Protein AF-A0A8R7VAU4-F1 (afdb_monomer)

Nearest PDB structures (foldseek):
  8qmo-assembly1_A  TM=8.970E-01  e=3.308E-05  Homo sapiens
  8h77-assembly1_A  TM=8.891E-01  e=3.527E-05  Mus musculus
  7zr0-assembly1_B  TM=8.842E-01  e=8.657E-05  Homo sapiens
  7zr6-assembly1_A  TM=8.335E-01  e=4.559E-05  Homo sapiens
  6xld-assembly1_B  TM=8.766E-01  e=2.415E-04  Saccharomyces cerevisiae S288C

Secondary structure (DSSP, 8-state):
-----TT--TT----SS-GGGGGGGT-S-EEEEEE-TTS-EEEEEE-SSS--EEEE-SS--

pLDDT: mean 86.66, std 17.3, range [46.94, 98.5]

Structure (mmCIF, N/CA/C/O backbone):
data_AF-A0A8R7VAU4-F1
#
_entry.id   AF-A0A8R7VAU4-F1
#
loop_
_atom_site.group_PDB
_atom_site.id
_atom_site.type_symbol
_atom_site.label_atom_id
_atom_site.label_alt_id
_atom_site.label_comp_id
_atom_site.label_asym_id
_atom_site.label_entity_id
_atom_site.label_seq_id
_atom_site.pdbx_PDB_ins_code
_atom_site.Cartn_x
_atom_site.Cartn_y
_atom_site.Cartn_z
_atom_site.occupancy
_atom_site.B_iso_or_equiv
_atom_site.auth_seq_id
_atom_site.auth_comp_id
_atom_site.auth_asym_id
_atom_site.auth_atom_id
_atom_site.pdbx_PDB_model_num
ATOM 1 N N . MET A 1 1 ? 6.624 20.821 -23.429 1.00 46.94 1 MET A N 1
ATOM 2 C CA . MET A 1 1 ? 5.710 19.689 -23.186 1.00 46.94 1 MET A CA 1
ATOM 3 C C . MET A 1 1 ? 6.267 18.533 -24.000 1.00 46.94 1 MET A C 1
ATOM 5 O O . MET A 1 1 ? 5.853 18.318 -25.127 1.00 46.94 1 MET A O 1
ATOM 9 N N . GLU A 1 2 ? 7.324 17.904 -23.488 1.00 48.34 2 GLU A N 1
ATOM 10 C CA . GLU A 1 2 ? 7.976 16.766 -24.142 1.00 48.34 2 GLU A CA 1
ATOM 11 C C . GLU A 1 2 ? 7.557 15.506 -23.397 1.00 48.34 2 GLU A C 1
ATOM 13 O O . GLU A 1 2 ? 8.125 15.143 -22.373 1.00 48.34 2 GLU A O 1
ATOM 18 N N . ALA A 1 3 ? 6.493 14.885 -23.889 1.00 49.62 3 ALA A N 1
ATOM 19 C CA . ALA A 1 3 ? 6.087 13.546 -23.502 1.00 49.62 3 ALA A CA 1
ATOM 20 C C . ALA A 1 3 ? 6.037 12.716 -24.781 1.00 49.62 3 ALA A C 1
ATOM 22 O O . ALA A 1 3 ? 4.972 12.399 -25.300 1.00 49.62 3 ALA A O 1
ATOM 2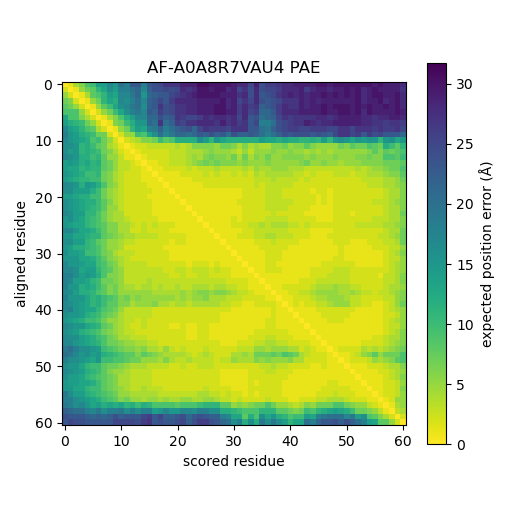3 N N . LEU A 1 4 ? 7.211 12.437 -25.341 1.00 55.06 4 LEU A N 1
ATOM 24 C CA . LEU A 1 4 ? 7.331 11.461 -26.412 1.00 55.06 4 LEU A CA 1
ATOM 25 C C . LEU A 1 4 ? 8.568 10.598 -26.170 1.00 55.06 4 LEU A C 1
ATOM 27 O O . LEU A 1 4 ? 9.594 10.743 -26.825 1.00 55.06 4 LEU A O 1
ATOM 31 N N . ALA A 1 5 ? 8.452 9.692 -25.201 1.00 50.84 5 ALA A N 1
ATOM 32 C CA . ALA A 1 5 ? 9.312 8.523 -25.112 1.00 50.84 5 ALA A CA 1
ATOM 33 C C . ALA A 1 5 ? 8.515 7.312 -25.623 1.00 50.84 5 ALA A C 1
ATOM 35 O O . ALA A 1 5 ? 7.625 6.795 -24.957 1.00 50.84 5 ALA A O 1
ATOM 36 N N . ALA A 1 6 ? 8.811 6.988 -26.880 1.00 51.25 6 ALA A N 1
ATOM 37 C CA . ALA A 1 6 ? 8.584 5.760 -27.635 1.00 51.25 6 ALA A CA 1
ATOM 38 C C . ALA A 1 6 ? 7.814 4.596 -26.966 1.00 51.25 6 ALA A C 1
ATOM 40 O O . ALA A 1 6 ? 8.283 3.977 -26.016 1.00 51.25 6 ALA A O 1
ATOM 41 N N . GLY A 1 7 ? 6.716 4.189 -27.613 1.00 47.34 7 GLY A N 1
ATOM 42 C CA . GLY A 1 7 ? 6.278 2.785 -27.656 1.00 47.34 7 GLY A CA 1
ATOM 43 C C . GLY A 1 7 ? 5.274 2.321 -26.604 1.00 47.34 7 GLY A C 1
ATOM 44 O O . GLY A 1 7 ? 4.895 1.154 -26.625 1.00 47.34 7 GLY A O 1
ATOM 45 N N . VAL A 1 8 ? 4.817 3.198 -25.715 1.00 53.84 8 VAL A N 1
ATOM 46 C CA . VAL A 1 8 ? 3.740 2.858 -24.782 1.00 53.84 8 VAL A CA 1
ATOM 47 C C . VAL A 1 8 ? 2.400 3.060 -25.478 1.00 53.84 8 VAL A C 1
ATOM 49 O O . VAL A 1 8 ? 2.158 4.128 -26.036 1.00 53.84 8 VAL A O 1
ATOM 52 N N . ASP A 1 9 ? 1.544 2.039 -25.460 1.00 58.06 9 ASP A N 1
ATOM 53 C CA . ASP A 1 9 ? 0.159 2.145 -25.917 1.00 58.06 9 ASP A CA 1
ATOM 54 C C . ASP A 1 9 ? -0.508 3.324 -25.183 1.00 58.06 9 ASP A C 1
ATOM 56 O O . ASP A 1 9 ? -0.673 3.313 -23.961 1.00 58.06 9 ASP A O 1
ATOM 60 N N . VAL A 1 10 ? 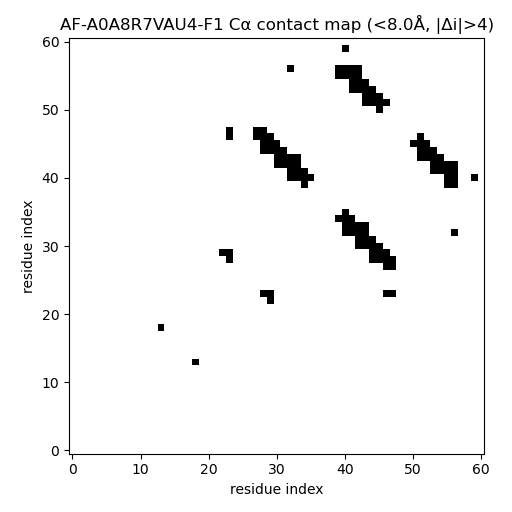-0.791 4.409 -25.912 1.00 59.41 10 VAL A N 1
ATOM 61 C CA . VAL A 1 10 ? -1.129 5.741 -25.362 1.00 59.41 10 VAL A CA 1
ATOM 62 C C . VAL A 1 10 ? -2.565 5.773 -24.801 1.00 59.41 10 VAL A C 1
ATOM 64 O O . VAL A 1 10 ? -3.135 6.829 -24.549 1.00 59.41 10 VAL A O 1
ATOM 67 N N . SER A 1 11 ? -3.169 4.606 -24.570 1.00 80.56 11 SER A N 1
ATOM 68 C CA . SER A 1 11 ? -4.490 4.436 -23.965 1.00 80.56 11 SER A CA 1
ATOM 69 C C . SER A 1 11 ? -4.459 4.280 -22.439 1.00 80.56 11 SER A C 1
ATOM 71 O O . SER A 1 11 ? -5.466 3.890 -21.845 1.00 80.56 11 SER A O 1
ATOM 73 N N . MET A 1 12 ? -3.326 4.531 -21.778 1.00 81.88 12 MET A N 1
ATOM 74 C CA . MET A 1 12 ? -3.246 4.438 -20.318 1.00 81.88 12 MET A CA 1
ATOM 75 C C . MET A 1 12 ? -4.086 5.527 -19.638 1.00 81.88 12 MET A C 1
ATOM 77 O O . MET A 1 12 ? -3.979 6.713 -19.951 1.00 81.88 12 MET A O 1
ATOM 81 N N . ILE A 1 13 ? -4.898 5.115 -18.665 1.00 86.88 13 ILE A N 1
ATOM 82 C CA . ILE A 1 13 ? -5.698 5.999 -17.812 1.00 86.88 13 ILE A CA 1
ATOM 83 C C . ILE A 1 13 ? -4.994 6.225 -16.468 1.00 86.88 13 ILE A C 1
ATOM 85 O O . ILE A 1 13 ? -4.321 5.329 -15.963 1.00 86.88 13 ILE A O 1
ATOM 89 N N . GLY A 1 14 ? -5.193 7.395 -15.851 1.00 85.12 14 GLY A N 1
ATOM 90 C CA . GLY A 1 14 ? -4.742 7.655 -14.478 1.00 85.12 14 GLY A CA 1
ATOM 91 C C . GLY A 1 14 ? -3.488 8.525 -14.359 1.00 85.12 14 GLY A C 1
A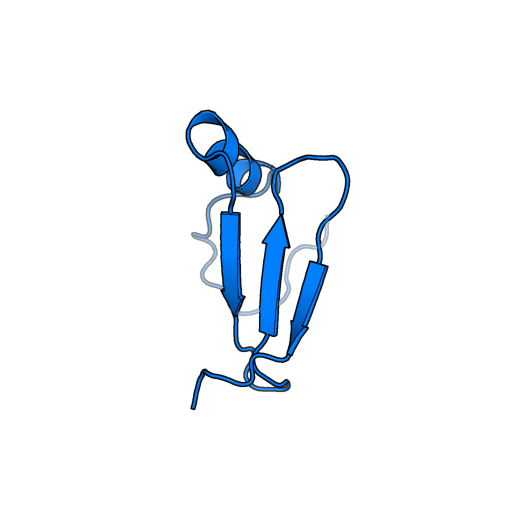TOM 92 O O . GLY A 1 14 ? -2.462 8.085 -13.856 1.00 85.12 14 GLY A O 1
ATOM 93 N N . GLN A 1 15 ? -3.601 9.801 -14.733 1.00 90.06 15 GLN A N 1
ATOM 94 C CA . GLN A 1 15 ? -2.528 10.804 -14.649 1.00 90.06 15 GLN A CA 1
ATOM 95 C C . GLN A 1 15 ? -2.410 11.519 -13.288 1.00 90.06 15 GLN A C 1
ATOM 97 O O . GLN A 1 15 ? -1.461 12.266 -13.068 1.00 90.06 15 GLN A O 1
ATOM 102 N N . PHE A 1 16 ? -3.379 11.344 -12.381 1.00 91.50 16 PHE A N 1
ATOM 103 C CA . PHE A 1 16 ? -3.433 12.120 -11.133 1.00 91.50 16 PHE A CA 1
ATOM 104 C C . PHE A 1 16 ? -2.567 11.557 -9.999 1.00 91.50 16 PHE A C 1
ATOM 106 O O . PHE A 1 16 ? -2.271 12.281 -9.057 1.00 91.50 16 PHE A O 1
ATOM 113 N N . GLY A 1 17 ? -2.208 10.269 -10.033 1.00 92.38 17 GLY A N 1
ATOM 114 C CA . GLY A 1 17 ? -1.369 9.642 -8.998 1.00 92.38 17 GLY A CA 1
ATOM 115 C C . GLY A 1 17 ? -2.013 9.487 -7.610 1.00 92.38 17 GLY A C 1
ATOM 116 O O . GLY A 1 17 ? -1.366 8.992 -6.694 1.00 92.38 17 GLY A O 1
ATOM 117 N N . VAL A 1 18 ? -3.285 9.870 -7.440 1.00 95.94 18 VAL A N 1
ATOM 118 C CA . VAL A 1 18 ? -3.998 9.807 -6.145 1.00 95.94 18 VAL A CA 1
ATOM 119 C C . VAL A 1 18 ? -5.016 8.668 -6.043 1.00 95.94 18 VAL A C 1
ATOM 121 O O . VAL A 1 18 ? -5.484 8.360 -4.951 1.00 95.94 18 VAL A O 1
ATOM 124 N N . GLY A 1 19 ? -5.351 8.013 -7.160 1.00 96.44 19 GLY A N 1
ATOM 125 C CA . GLY A 1 19 ? -6.397 6.983 -7.210 1.00 96.44 19 GLY A CA 1
ATOM 126 C C . GLY A 1 19 ? -6.127 5.780 -6.301 1.00 96.44 19 GLY A C 1
ATOM 127 O O . GLY A 1 19 ? -7.060 5.247 -5.708 1.00 96.44 19 GLY A O 1
ATOM 128 N N . PHE A 1 20 ? -4.858 5.407 -6.116 1.00 97.06 20 PHE A N 1
ATOM 129 C CA . PHE A 1 20 ? -4.445 4.319 -5.223 1.00 97.06 20 PHE A CA 1
ATOM 130 C C . PHE A 1 20 ? -4.942 4.510 -3.780 1.00 97.06 20 PHE A C 1
ATOM 132 O O . PHE A 1 20 ? -5.419 3.566 -3.156 1.00 97.06 20 PHE A O 1
ATOM 139 N N . TYR A 1 21 ? -4.919 5.744 -3.268 1.00 96.56 21 TYR A N 1
ATOM 140 C CA . TYR A 1 21 ? -5.310 6.031 -1.886 1.00 96.56 21 TYR A CA 1
ATOM 141 C C . TYR A 1 21 ? -6.820 5.906 -1.641 1.00 96.56 21 TYR A C 1
ATOM 143 O O . TYR A 1 21 ? -7.238 5.810 -0.490 1.00 96.56 21 TYR A O 1
ATOM 151 N N . SER A 1 22 ? -7.644 5.836 -2.695 1.00 97.31 22 SER A N 1
ATOM 152 C CA . SER A 1 22 ? -9.085 5.582 -2.552 1.00 97.31 22 SER A CA 1
ATOM 153 C C . SER A 1 22 ? -9.398 4.209 -1.944 1.00 97.31 22 SER A C 1
ATOM 155 O O . SER A 1 22 ? -10.471 4.039 -1.372 1.00 97.31 22 SER A O 1
ATOM 157 N N . ALA A 1 23 ? -8.456 3.255 -1.972 1.00 98.00 23 ALA A N 1
ATOM 158 C CA . ALA A 1 23 ? -8.597 1.967 -1.290 1.00 98.00 23 ALA A CA 1
ATOM 159 C C . ALA A 1 23 ? -8.865 2.125 0.221 1.00 98.00 23 ALA A C 1
ATOM 161 O O . ALA A 1 23 ? -9.636 1.360 0.800 1.00 98.00 23 ALA A O 1
ATOM 162 N N . TYR A 1 24 ? -8.310 3.170 0.844 1.00 97.88 24 TYR A N 1
ATOM 163 C CA . TYR A 1 24 ? -8.520 3.474 2.262 1.00 97.88 24 TYR A CA 1
ATOM 164 C C . TYR A 1 24 ? -9.903 4.052 2.583 1.00 97.88 24 TYR A C 1
ATOM 166 O O . TYR A 1 24 ? -10.238 4.206 3.752 1.00 97.88 24 TYR A O 1
ATOM 174 N N . LEU A 1 25 ? -10.739 4.345 1.577 1.00 97.69 25 LEU A N 1
ATOM 175 C CA . LEU A 1 25 ? -12.141 4.704 1.823 1.00 97.69 25 LEU A CA 1
ATOM 176 C C . LEU A 1 25 ? -12.928 3.539 2.436 1.00 97.69 25 LEU A C 1
ATOM 178 O 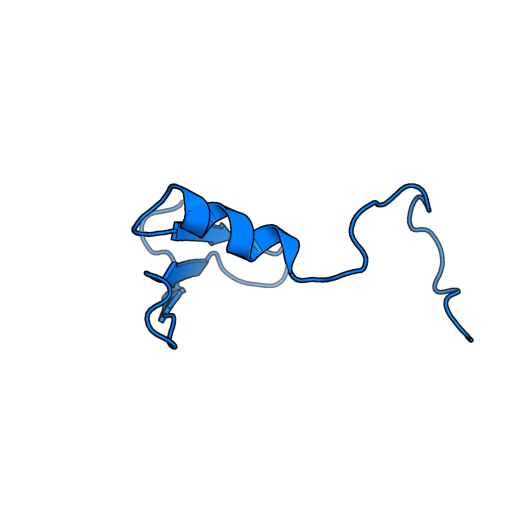O . LEU A 1 25 ? -13.948 3.767 3.079 1.00 97.69 25 LEU A O 1
ATOM 182 N N . VAL A 1 26 ? -12.473 2.302 2.215 1.00 98.00 26 VAL A N 1
ATOM 183 C CA . VAL A 1 26 ? -13.155 1.085 2.677 1.00 98.00 26 VAL A CA 1
ATOM 184 C C . VAL A 1 26 ? -12.241 0.113 3.421 1.00 98.00 26 VAL A C 1
ATOM 186 O O . VAL A 1 26 ? -12.740 -0.709 4.184 1.00 98.00 26 VAL A O 1
ATOM 189 N N . ALA A 1 27 ? -10.923 0.184 3.219 1.00 98.19 27 ALA A N 1
ATOM 190 C CA . ALA A 1 27 ? -9.958 -0.685 3.882 1.00 98.19 27 ALA A CA 1
ATOM 191 C C . ALA A 1 27 ? -9.208 0.049 5.002 1.00 98.19 27 ALA A C 1
ATOM 193 O O . ALA A 1 27 ? -8.673 1.134 4.801 1.00 98.19 27 ALA A O 1
ATOM 194 N N . GLU A 1 28 ? -9.088 -0.597 6.162 1.00 97.81 28 GLU A N 1
ATOM 195 C CA . GLU A 1 28 ? -8.254 -0.119 7.275 1.00 97.81 28 GLU A CA 1
ATOM 196 C C . GLU A 1 28 ? -6.749 -0.302 7.000 1.00 97.81 28 GLU A C 1
ATOM 198 O O . GLU A 1 28 ? -5.909 0.431 7.518 1.00 97.81 28 GLU A O 1
ATOM 203 N N . ARG A 1 29 ? -6.390 -1.289 6.173 1.00 98.06 29 ARG A N 1
ATOM 204 C CA . ARG A 1 29 ? -5.007 -1.676 5.878 1.00 98.06 29 ARG A CA 1
ATOM 205 C C . ARG A 1 29 ? -4.884 -2.115 4.428 1.00 98.06 29 ARG A C 1
ATOM 207 O O . ARG A 1 29 ? -5.688 -2.923 3.964 1.00 98.06 29 ARG A O 1
ATOM 214 N N . VAL A 1 30 ? -3.858 -1.629 3.738 1.00 98.38 30 VAL A N 1
ATOM 215 C CA . VAL A 1 30 ? -3.535 -2.025 2.363 1.00 98.38 30 VAL A CA 1
ATOM 216 C C . VAL A 1 30 ? -2.145 -2.646 2.343 1.00 98.38 30 VAL A C 1
ATOM 218 O O . VAL A 1 30 ? -1.185 -2.068 2.850 1.00 98.38 30 VAL A O 1
ATOM 221 N N . VAL A 1 31 ? -2.054 -3.827 1.733 1.00 98.00 31 VAL A N 1
ATOM 222 C CA . VAL A 1 31 ? -0.807 -4.561 1.494 1.00 98.00 31 VAL A CA 1
ATOM 223 C C . VAL A 1 31 ? -0.649 -4.734 -0.010 1.00 98.00 31 VAL A C 1
ATOM 225 O O . VAL A 1 31 ? -1.580 -5.182 -0.679 1.00 98.00 31 VAL A O 1
ATOM 228 N N . VAL A 1 32 ? 0.518 -4.383 -0.539 1.00 98.00 32 VAL A N 1
ATOM 229 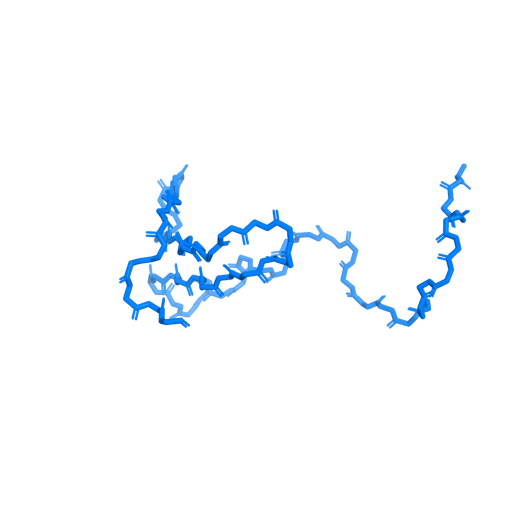C CA . VAL A 1 32 ? 0.861 -4.515 -1.955 1.00 98.00 32 VAL A CA 1
ATOM 230 C C . VAL A 1 32 ? 2.100 -5.387 -2.070 1.00 98.00 32 VAL A C 1
ATOM 232 O O . VAL A 1 32 ? 3.184 -4.995 -1.646 1.00 98.00 32 VAL A O 1
ATOM 235 N N . THR A 1 33 ? 1.951 -6.560 -2.672 1.00 97.00 33 THR A N 1
ATOM 236 C CA . THR A 1 33 ? 3.083 -7.408 -3.057 1.00 97.00 33 THR A CA 1
ATOM 237 C C . THR A 1 33 ? 3.462 -7.088 -4.496 1.00 97.00 33 THR A C 1
ATOM 239 O O . THR A 1 33 ? 2.608 -7.120 -5.382 1.00 97.00 33 THR A O 1
ATOM 242 N N . MET A 1 34 ? 4.732 -6.771 -4.741 1.00 95.00 34 MET A N 1
ATOM 243 C CA . MET A 1 34 ? 5.216 -6.365 -6.061 1.00 95.00 34 MET A CA 1
ATOM 244 C C . MET A 1 34 ? 6.582 -6.971 -6.391 1.00 95.00 34 MET A C 1
ATOM 246 O O . MET A 1 34 ? 7.450 -7.094 -5.528 1.00 95.00 34 MET A O 1
ATOM 250 N N . LYS A 1 35 ? 6.783 -7.318 -7.666 1.00 95.44 35 LYS A N 1
ATOM 251 C CA . LYS A 1 35 ? 8.039 -7.837 -8.221 1.00 95.44 35 LYS A CA 1
ATOM 252 C C . LYS A 1 35 ? 8.321 -7.134 -9.544 1.00 95.44 35 LYS A C 1
ATOM 254 O O . LYS A 1 35 ? 7.566 -7.291 -10.499 1.00 95.44 35 LYS A O 1
ATOM 259 N N . HIS A 1 36 ? 9.416 -6.384 -9.602 1.00 96.06 36 HIS A N 1
ATOM 260 C CA . HIS A 1 36 ? 9.965 -5.881 -10.861 1.00 96.06 36 HIS A CA 1
ATOM 261 C C . HIS A 1 36 ? 10.972 -6.890 -11.425 1.00 96.06 36 HIS A C 1
ATOM 263 O O . HIS A 1 36 ? 11.603 -7.606 -10.651 1.00 96.06 36 HIS A O 1
ATOM 269 N N . ASN A 1 37 ? 11.155 -6.969 -12.746 1.00 95.62 37 ASN A N 1
ATOM 270 C CA . ASN A 1 37 ? 12.065 -7.951 -13.358 1.00 95.62 37 ASN A CA 1
ATOM 271 C C . ASN A 1 37 ? 13.516 -7.800 -12.870 1.00 95.62 37 ASN A C 1
ATOM 273 O O . ASN A 1 37 ? 14.161 -8.809 -12.591 1.00 95.62 37 ASN A O 1
ATOM 277 N N . ASP A 1 38 ? 13.957 -6.561 -12.656 1.00 96.62 38 ASP A N 1
ATOM 278 C CA . ASP A 1 38 ? 15.341 -6.223 -12.286 1.00 96.62 38 ASP A CA 1
ATOM 279 C C . ASP A 1 38 ? 15.600 -6.119 -10.769 1.00 96.62 38 ASP A C 1
ATOM 281 O O . ASP A 1 38 ? 16.679 -5.707 -10.355 1.00 96.62 38 ASP A O 1
ATOM 285 N N . ASP A 1 39 ? 14.629 -6.474 -9.922 1.00 94.06 39 ASP A N 1
ATOM 286 C CA . ASP A 1 39 ? 14.782 -6.446 -8.458 1.00 94.06 39 ASP A CA 1
ATOM 287 C C . ASP A 1 39 ? 14.114 -7.670 -7.799 1.00 94.06 39 ASP A C 1
ATOM 289 O O . ASP A 1 39 ? 13.480 -8.494 -8.462 1.00 94.06 39 ASP A O 1
ATOM 293 N N . GLY A 1 40 ? 14.278 -7.829 -6.486 1.00 92.31 40 GLY A N 1
ATOM 294 C CA . GLY A 1 40 ? 13.569 -8.811 -5.669 1.00 92.31 40 GLY A CA 1
ATOM 295 C C . GLY A 1 40 ? 12.065 -8.537 -5.556 1.00 92.31 40 GLY A C 1
ATOM 296 O O . GLY A 1 40 ? 11.550 -7.524 -6.029 1.00 92.31 40 GLY A O 1
ATOM 297 N N . GLN A 1 41 ? 11.347 -9.471 -4.930 1.00 97.06 41 GLN A N 1
ATOM 298 C CA . GLN A 1 41 ? 9.955 -9.258 -4.536 1.00 97.06 41 GLN A CA 1
ATOM 299 C C . GLN A 1 41 ? 9.911 -8.495 -3.213 1.00 97.06 41 GLN A C 1
ATOM 301 O O . GLN A 1 41 ? 10.691 -8.777 -2.297 1.00 97.06 41 GLN A O 1
ATOM 306 N N . TYR A 1 42 ? 8.988 -7.546 -3.111 1.00 97.19 42 TYR A N 1
ATOM 307 C CA . TYR A 1 42 ? 8.789 -6.737 -1.918 1.00 97.19 42 TYR A CA 1
ATOM 308 C C . TYR A 1 42 ? 7.317 -6.676 -1.542 1.00 97.19 42 TYR A C 1
ATOM 310 O O . TYR A 1 42 ? 6.428 -6.785 -2.391 1.00 97.19 42 TYR A O 1
ATOM 318 N N . VAL A 1 43 ? 7.087 -6.452 -0.255 1.00 97.75 43 VAL A N 1
ATOM 319 C CA . VAL A 1 43 ? 5.785 -6.133 0.312 1.00 97.75 43 VAL A CA 1
ATOM 320 C C . VAL A 1 43 ? 5.825 -4.694 0.805 1.00 97.75 43 VAL A C 1
ATOM 322 O O . VAL A 1 43 ? 6.679 -4.323 1.610 1.00 97.75 43 VAL A O 1
ATOM 325 N N . TRP A 1 44 ? 4.900 -3.887 0.302 1.00 98.19 44 TRP A N 1
ATOM 326 C CA . TRP A 1 44 ? 4.576 -2.565 0.819 1.00 98.19 44 TRP A CA 1
ATOM 327 C C . TRP A 1 44 ? 3.320 -2.664 1.683 1.00 98.19 44 TRP A C 1
ATOM 329 O O . TRP A 1 44 ? 2.357 -3.328 1.296 1.00 98.19 44 TRP A O 1
ATOM 339 N N . GLU A 1 45 ? 3.299 -1.999 2.834 1.00 98.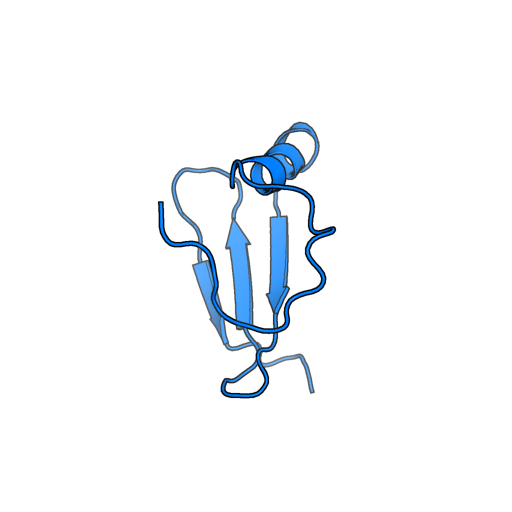19 45 GLU A N 1
ATOM 340 C CA . GLU A 1 45 ? 2.155 -2.029 3.749 1.00 98.19 45 GLU A CA 1
ATOM 341 C C . GLU A 1 45 ? 1.910 -0.670 4.412 1.00 98.19 45 GLU A C 1
ATOM 343 O O . GLU A 1 45 ? 2.847 0.016 4.833 1.00 98.19 45 GLU A O 1
ATOM 348 N N . SER A 1 46 ? 0.635 -0.279 4.531 1.00 98.50 46 SER A N 1
ATOM 349 C CA . SER A 1 46 ? 0.227 0.901 5.298 1.00 98.50 46 SER A CA 1
ATOM 350 C C . SER A 1 46 ? -1.230 0.829 5.777 1.00 98.50 46 SER A C 1
ATOM 352 O O . SER A 1 46 ? -2.066 0.098 5.242 1.00 98.50 46 SER A O 1
ATOM 354 N N . GLN A 1 47 ? -1.516 1.616 6.815 1.00 98.06 47 GLN A N 1
ATOM 355 C CA . GLN A 1 47 ? -2.845 1.858 7.392 1.00 98.06 47 GLN A CA 1
ATOM 356 C C . GLN A 1 47 ? -3.277 3.330 7.239 1.00 98.06 47 GLN A C 1
ATOM 358 O O . GLN A 1 47 ? -4.065 3.837 8.027 1.00 98.06 47 GLN A O 1
ATOM 363 N N . ALA A 1 48 ? -2.693 4.062 6.281 1.00 95.00 48 ALA A N 1
ATOM 364 C CA . ALA A 1 48 ? -2.917 5.500 6.070 1.00 95.00 48 ALA A CA 1
ATOM 365 C C . ALA A 1 48 ? -2.565 6.411 7.272 1.00 95.00 48 ALA A C 1
ATOM 367 O O . ALA A 1 48 ? -2.983 7.564 7.334 1.00 95.00 48 ALA A O 1
ATOM 368 N N . GLY A 1 49 ? -1.721 5.939 8.195 1.00 93.50 49 GLY A N 1
ATOM 369 C CA . GLY A 1 49 ? -1.288 6.675 9.394 1.00 93.50 49 GLY A CA 1
ATOM 370 C C . GLY A 1 49 ? -0.144 7.679 9.186 1.00 93.50 49 GLY A C 1
ATOM 371 O O . GLY A 1 49 ? 0.520 8.048 10.149 1.00 93.50 49 GLY A O 1
ATOM 372 N 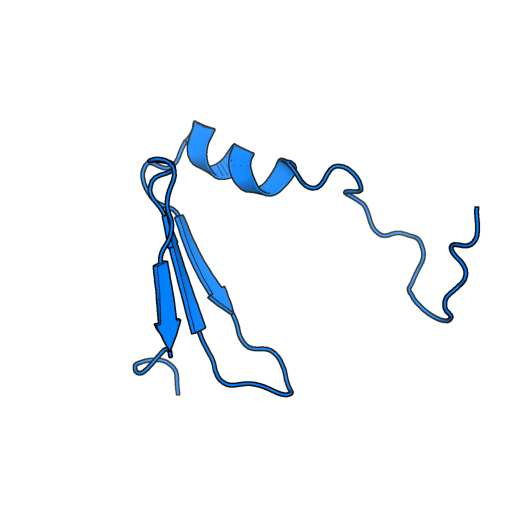N . GLY A 1 50 ? 0.140 8.087 7.945 1.00 95.12 50 GLY A N 1
ATOM 373 C CA . GLY A 1 50 ? 1.241 9.005 7.609 1.00 95.12 50 GLY A CA 1
ATOM 374 C C . GLY A 1 50 ? 2.602 8.339 7.360 1.00 95.12 50 GLY A C 1
ATOM 375 O O . GLY A 1 50 ? 3.554 9.019 6.984 1.00 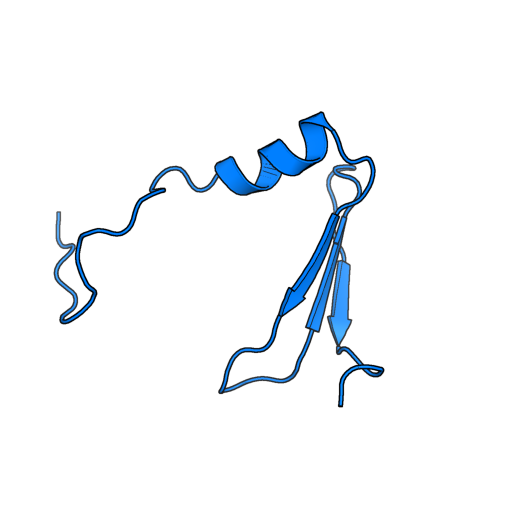95.12 50 GLY A O 1
ATOM 376 N N . SER A 1 51 ? 2.700 7.018 7.510 1.00 97.44 51 SER A N 1
ATOM 377 C CA . SER A 1 51 ? 3.881 6.229 7.152 1.00 97.44 51 SER A CA 1
ATOM 378 C C . SER A 1 51 ? 3.494 4.898 6.498 1.00 97.44 51 SER A C 1
ATOM 380 O O . SER A 1 51 ? 2.329 4.485 6.489 1.00 97.44 51 SER A O 1
ATOM 382 N N . PHE A 1 52 ? 4.486 4.242 5.903 1.00 98.25 52 PHE A N 1
ATOM 383 C CA . PHE A 1 52 ? 4.379 2.917 5.303 1.00 98.25 52 PHE A CA 1
ATOM 384 C C . PHE A 1 52 ? 5.687 2.156 5.515 1.00 98.25 52 PHE A C 1
ATOM 386 O O . PHE A 1 52 ? 6.729 2.762 5.781 1.00 98.25 52 PHE A O 1
ATOM 393 N N . THR A 1 53 ? 5.641 0.836 5.381 1.00 98.31 53 THR A N 1
ATOM 394 C CA . THR A 1 53 ? 6.828 -0.023 5.414 1.00 98.31 53 THR A CA 1
ATOM 395 C C . THR A 1 53 ? 7.041 -0.686 4.062 1.00 98.31 53 THR A C 1
ATOM 397 O O . THR A 1 53 ? 6.103 -0.885 3.290 1.00 98.31 53 THR A O 1
ATOM 400 N N . VAL A 1 54 ? 8.301 -1.005 3.769 1.00 97.88 54 VAL A N 1
ATOM 401 C CA . VAL A 1 54 ? 8.692 -1.824 2.621 1.00 97.88 54 VAL A CA 1
ATOM 402 C C . VAL A 1 54 ? 9.655 -2.881 3.123 1.00 97.88 54 VAL A C 1
ATOM 404 O O . VAL A 1 54 ? 10.684 -2.557 3.717 1.00 97.88 54 VAL A O 1
ATOM 407 N N . THR A 1 55 ? 9.319 -4.143 2.903 1.00 97.56 55 THR A N 1
ATOM 408 C CA . THR A 1 55 ? 10.130 -5.285 3.321 1.00 97.56 55 THR A CA 1
ATOM 409 C C . THR A 1 55 ? 10.348 -6.217 2.142 1.00 97.56 55 THR A C 1
ATOM 411 O O . THR A 1 55 ? 9.515 -6.320 1.242 1.00 97.56 55 THR A O 1
ATOM 414 N N . ARG A 1 56 ? 11.504 -6.886 2.109 1.00 96.50 56 ARG A N 1
ATOM 415 C CA . ARG A 1 56 ? 11.743 -7.944 1.125 1.00 96.50 56 ARG A CA 1
ATOM 416 C C . ARG A 1 56 ? 10.808 -9.107 1.441 1.00 96.50 56 ARG A C 1
ATOM 418 O O . ARG A 1 56 ? 10.759 -9.545 2.589 1.00 96.50 56 ARG A O 1
ATOM 425 N N . ASP A 1 57 ? 10.089 -9.594 0.437 1.00 95.06 57 ASP A N 1
ATOM 426 C CA . ASP A 1 57 ? 9.210 -10.745 0.608 1.00 95.06 57 ASP A CA 1
ATOM 427 C C . ASP A 1 57 ? 10.057 -12.017 0.724 1.00 95.06 57 ASP A C 1
ATOM 429 O O . ASP A 1 57 ? 10.859 -12.331 -0.158 1.00 95.06 57 ASP A O 1
ATOM 433 N N . THR A 1 58 ? 9.915 -12.722 1.842 1.00 87.31 58 THR A N 1
ATOM 434 C CA . THR A 1 58 ? 10.617 -13.977 2.132 1.00 87.31 58 THR A CA 1
ATOM 435 C C . THR A 1 58 ? 9.712 -15.204 2.018 1.00 87.31 58 THR A C 1
ATOM 437 O O . THR A 1 58 ? 10.203 -16.325 2.155 1.00 87.31 58 THR A O 1
ATOM 440 N N . PHE A 1 59 ? 8.410 -15.014 1.774 1.00 77.62 59 PHE A N 1
ATOM 441 C CA . PHE A 1 59 ? 7.407 -16.080 1.703 1.00 77.62 59 PHE A CA 1
ATOM 442 C C . PHE A 1 59 ? 6.943 -16.366 0.269 1.00 77.62 59 PHE A C 1
ATOM 444 O O . PHE A 1 59 ? 6.498 -17.480 -0.017 1.00 77.62 59 PHE A O 1
ATOM 451 N N . GLY A 1 60 ? 7.065 -15.394 -0.637 1.00 64.06 60 GLY A N 1
ATOM 452 C CA . GLY A 1 60 ? 6.892 -15.596 -2.074 1.00 64.06 60 GLY A CA 1
ATOM 453 C C . GLY A 1 60 ? 8.087 -16.332 -2.684 1.00 64.06 60 GLY A C 1
ATOM 454 O O . GLY A 1 60 ? 9.208 -15.830 -2.632 1.00 64.06 60 GLY A O 1
ATOM 455 N N . LYS A 1 61 ? 7.856 -17.529 -3.237 1.00 52.91 61 LYS A N 1
ATOM 456 C CA . LYS A 1 61 ? 8.826 -18.211 -4.111 1.00 52.91 61 LYS A CA 1
ATOM 457 C C . LYS A 1 61 ? 8.999 -17.470 -5.430 1.00 52.91 61 LYS A C 1
ATOM 459 O O . LYS A 1 61 ? 7.963 -17.016 -5.961 1.00 52.91 61 LYS A O 1
#

Solvent-accessible surface area (backbone atoms only — not comparable to full-atom values): 4261 Å² total; per-residue (Å²): 140,88,87,79,78,82,89,65,77,87,80,76,81,79,90,79,85,55,71,74,64,56,54,58,80,82,36,75,62,51,76,47,78,48,69,52,95,92,54,70,45,30,35,37,40,36,57,83,78,86,58,70,50,77,45,76,49,84,82,69,129

Radius of gyration: 15.46 Å; Cα contacts (8 Å, |Δi|>4): 59; chains: 1; bounding box: 28×38×37 Å

Organism: Triticum urartu (NCBI:txid4572)

InterPro domains:
  IPR001404 Heat shock protein Hsp90 family [PTHR11528] (2-59)
  IPR036890 Histidine kinase/HSP90-like ATPase superfamily [G3DSA:3.30.565.10] (1-61)
  IPR036890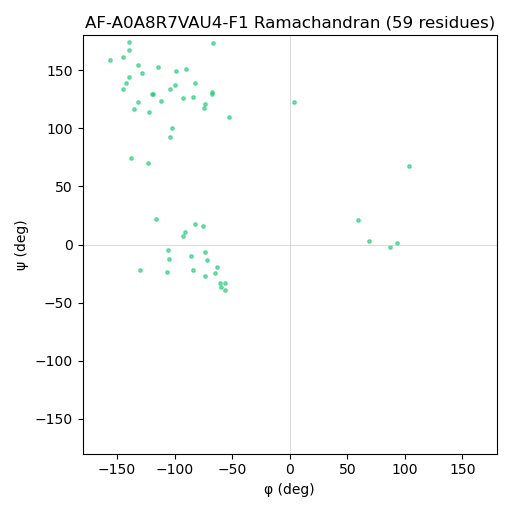 Histidine kinase/HSP90-like ATPase superfamily [SSF55874] (2-58)

Mean predicted aligned error: 7.85 Å

Foldseek 3Di:
DDDDDDDPPPPDDDPPVCPVVCVLVPDQKDWDWDDDPPDAIWIWIDRPPPDIDIDGDPPDD

Sequence (61 aa):
MEALAAGVDVSMIGQFGVGFYSAYLVAERVVVTMKHNDDGQYVWESQAGGSFTVTRDTFGK